Protein AF-A0A5P2H7C6-F1 (afdb_monomer_lite)

Organism: NCBI:txid82633

Structure (mmCIF, N/CA/C/O backbone):
data_AF-A0A5P2H7C6-F1
#
_entry.id   AF-A0A5P2H7C6-F1
#
loop_
_atom_site.group_PDB
_atom_site.id
_atom_site.type_symbol
_atom_site.label_atom_id
_atom_site.label_alt_id
_atom_site.label_comp_id
_atom_site.label_asym_id
_atom_site.label_entity_id
_atom_site.label_seq_id
_atom_site.pdbx_PDB_ins_code
_atom_site.Cartn_x
_atom_site.Cartn_y
_atom_site.Cartn_z
_atom_site.occupancy
_atom_site.B_iso_or_equiv
_atom_site.auth_seq_id
_atom_site.auth_comp_id
_atom_site.auth_asym_id
_atom_site.auth_atom_id
_atom_site.pdbx_PDB_model_num
ATOM 1 N N . MET A 1 1 ? 7.886 -30.526 3.156 1.00 36.28 1 MET A N 1
ATOM 2 C CA . MET A 1 1 ? 8.657 -29.366 2.658 1.00 36.28 1 MET A CA 1
ATOM 3 C C . MET A 1 1 ? 7.909 -28.114 3.073 1.00 36.28 1 MET A C 1
ATOM 5 O O . MET A 1 1 ? 6.917 -27.785 2.440 1.00 36.28 1 MET A O 1
ATOM 9 N N . ASN A 1 2 ? 8.322 -27.459 4.158 1.00 48.88 2 ASN A N 1
ATOM 10 C CA . ASN A 1 2 ? 7.696 -26.202 4.564 1.00 48.88 2 ASN A CA 1
ATOM 11 C C . ASN A 1 2 ? 8.414 -25.056 3.848 1.00 48.88 2 ASN A C 1
ATOM 13 O O . ASN A 1 2 ? 9.411 -24.544 4.348 1.00 48.88 2 ASN A O 1
ATOM 17 N N . LEU A 1 3 ? 7.920 -24.674 2.665 1.00 63.62 3 LEU A N 1
ATOM 18 C CA . LEU A 1 3 ? 8.192 -23.346 2.111 1.00 63.62 3 LEU A CA 1
ATOM 19 C C . LEU A 1 3 ? 7.431 -22.338 2.977 1.00 63.62 3 LEU A C 1
ATOM 21 O O . LEU A 1 3 ? 6.306 -21.955 2.655 1.00 63.62 3 LEU A O 1
ATOM 25 N N . TRP A 1 4 ? 8.010 -21.951 4.112 1.00 79.50 4 TRP A N 1
ATOM 26 C CA . TRP A 1 4 ? 7.462 -20.832 4.863 1.00 79.50 4 TRP A CA 1
ATOM 27 C C . TRP A 1 4 ? 7.768 -19.558 4.086 1.00 79.50 4 TRP A C 1
ATOM 29 O O . TRP A 1 4 ? 8.916 -19.130 3.991 1.00 79.50 4 TRP A O 1
ATOM 39 N N . LYS A 1 5 ? 6.729 -18.996 3.472 1.00 89.94 5 LYS A N 1
ATOM 40 C CA . LYS A 1 5 ? 6.780 -17.658 2.893 1.00 89.94 5 LYS A CA 1
ATOM 41 C C . LYS A 1 5 ? 6.800 -16.646 4.030 1.00 89.94 5 LYS A C 1
ATOM 43 O O . LYS A 1 5 ? 6.107 -16.832 5.033 1.00 89.94 5 LYS A O 1
ATOM 48 N N . SER A 1 6 ? 7.589 -15.594 3.870 1.00 93.19 6 SER A N 1
ATOM 49 C CA . SER A 1 6 ? 7.585 -14.470 4.798 1.00 93.19 6 SER A CA 1
ATOM 50 C C . SER A 1 6 ? 6.256 -13.703 4.726 1.00 93.19 6 SER A C 1
ATOM 52 O O . SER A 1 6 ? 5.533 -13.803 3.724 1.00 93.19 6 SER A O 1
ATOM 54 N N . PRO A 1 7 ? 5.926 -12.903 5.755 1.00 91.25 7 PRO A N 1
ATOM 55 C CA . PRO A 1 7 ? 4.790 -11.989 5.694 1.00 91.25 7 PRO A CA 1
ATOM 56 C C . PRO A 1 7 ? 4.847 -11.062 4.472 1.00 91.25 7 PRO A C 1
ATOM 58 O O . PRO A 1 7 ? 3.839 -10.919 3.779 1.00 91.25 7 PRO A O 1
ATOM 61 N N . GLY A 1 8 ? 6.024 -10.505 4.148 1.00 92.38 8 GLY A N 1
ATOM 62 C CA . GLY A 1 8 ? 6.196 -9.6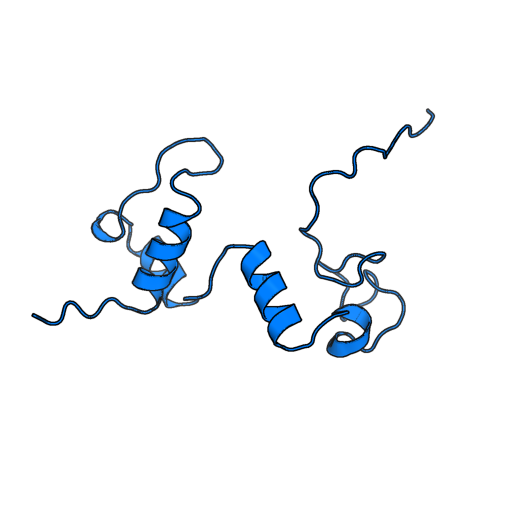40 2.981 1.00 92.38 8 GLY A CA 1
ATOM 63 C C . GLY A 1 8 ? 5.927 -10.358 1.659 1.00 92.38 8 GLY A C 1
ATOM 64 O O . GLY A 1 8 ? 5.262 -9.804 0.781 1.00 92.38 8 GLY A O 1
ATOM 65 N N . GLN A 1 9 ? 6.360 -11.617 1.531 1.00 94.75 9 GLN A N 1
ATOM 66 C CA . GLN A 1 9 ? 6.073 -12.421 0.345 1.00 94.75 9 GLN A CA 1
ATOM 67 C C . GLN A 1 9 ? 4.574 -12.688 0.183 1.00 94.75 9 GLN A C 1
ATOM 69 O O . GLN A 1 9 ? 4.048 -12.545 -0.921 1.00 94.75 9 GLN A O 1
ATOM 74 N N . LEU A 1 10 ? 3.882 -13.067 1.259 1.00 91.88 10 LEU A N 1
ATOM 75 C CA . LEU A 1 10 ? 2.440 -13.326 1.213 1.00 91.88 10 LEU A CA 1
ATOM 76 C C . LEU A 1 10 ? 1.650 -12.065 0.841 1.00 91.88 10 LEU A C 1
ATOM 78 O O . LEU A 1 10 ? 0.757 -12.139 -0.003 1.00 91.88 10 LEU A O 1
ATOM 82 N N . ALA A 1 11 ? 2.006 -10.917 1.426 1.00 90.06 11 ALA A N 1
ATOM 83 C CA . ALA A 1 11 ? 1.385 -9.631 1.114 1.00 90.06 11 ALA A CA 1
ATOM 84 C C . ALA A 1 11 ? 1.611 -9.237 -0.355 1.00 90.06 11 ALA A C 1
ATOM 86 O O . ALA A 1 11 ? 0.664 -8.890 -1.060 1.00 90.06 11 ALA A O 1
ATOM 87 N N . TYR A 1 12 ? 2.846 -9.371 -0.854 1.00 92.06 12 TYR A N 1
ATOM 88 C CA . TYR A 1 12 ? 3.149 -9.091 -2.257 1.00 92.06 12 TYR A CA 1
ATOM 89 C C . TYR A 1 12 ? 2.374 -9.994 -3.214 1.00 92.06 12 TYR A C 1
ATOM 91 O O . TYR A 1 12 ? 1.850 -9.522 -4.216 1.00 92.06 12 TYR A O 1
ATOM 99 N N . GLU A 1 13 ? 2.313 -11.297 -2.941 1.00 92.62 13 GLU A N 1
ATOM 100 C CA . GLU A 1 13 ? 1.630 -12.249 -3.818 1.00 92.62 13 GLU A CA 1
ATOM 101 C C . GLU A 1 13 ? 0.112 -12.023 -3.850 1.00 92.62 13 GLU A C 1
ATOM 103 O O . GLU A 1 13 ? -0.494 -12.173 -4.913 1.00 92.62 13 GLU A O 1
ATOM 108 N N . ARG A 1 14 ? -0.498 -11.602 -2.733 1.00 88.56 14 ARG A N 1
ATOM 109 C CA . ARG A 1 14 ? -1.909 -11.188 -2.694 1.00 88.56 14 ARG A CA 1
ATOM 110 C C . ARG A 1 14 ? -2.141 -9.919 -3.514 1.00 88.56 14 ARG A C 1
ATOM 112 O O . ARG A 1 14 ? -3.019 -9.901 -4.376 1.00 88.56 14 ARG A O 1
ATOM 119 N N . ASP A 1 15 ? -1.306 -8.899 -3.314 1.00 89.25 15 ASP A N 1
ATOM 120 C CA . ASP A 1 15 ? -1.353 -7.650 -4.084 1.00 89.25 15 ASP A CA 1
ATOM 121 C C . ASP A 1 15 ? -1.108 -7.898 -5.583 1.00 89.25 15 ASP A C 1
ATOM 123 O O . ASP A 1 15 ? -1.772 -7.307 -6.430 1.00 89.25 15 ASP A O 1
ATOM 127 N N . LEU A 1 16 ? -0.212 -8.822 -5.938 1.00 91.50 16 LEU A N 1
ATOM 128 C CA . LEU A 1 16 ? 0.054 -9.227 -7.319 1.00 91.50 16 LEU A CA 1
ATOM 129 C C . LEU A 1 16 ? -1.139 -9.958 -7.952 1.00 91.50 16 LEU A C 1
ATOM 131 O O . LEU A 1 16 ? -1.391 -9.778 -9.144 1.00 91.50 16 LEU A O 1
ATOM 135 N N . ALA A 1 17 ? -1.870 -10.767 -7.181 1.00 89.56 17 ALA A N 1
ATOM 136 C CA . ALA A 1 17 ? -3.079 -11.436 -7.654 1.00 89.56 17 ALA A CA 1
ATOM 137 C C . ALA A 1 17 ? -4.200 -10.432 -7.964 1.00 89.56 17 ALA A C 1
ATOM 139 O O . ALA A 1 17 ? -4.872 -10.569 -8.984 1.00 89.56 17 ALA A O 1
ATOM 140 N N . ALA A 1 18 ? -4.359 -9.399 -7.130 1.00 85.56 18 ALA A N 1
ATOM 141 C CA . ALA A 1 18 ? -5.315 -8.318 -7.369 1.00 85.56 18 ALA A CA 1
ATOM 142 C C . ALA A 1 18 ? -4.855 -7.361 -8.485 1.00 85.56 18 ALA A C 1
ATOM 144 O O . ALA A 1 18 ? -5.664 -6.866 -9.269 1.00 85.56 18 ALA A O 1
ATOM 145 N N . ARG A 1 19 ? -3.545 -7.092 -8.569 1.00 86.69 19 ARG A N 1
ATOM 146 C CA . ARG A 1 19 ? -2.929 -6.114 -9.477 1.00 86.69 19 ARG A CA 1
ATOM 147 C C . ARG A 1 19 ? -1.709 -6.719 -10.177 1.00 86.69 19 ARG A C 1
ATOM 149 O O . ARG A 1 19 ? -0.566 -6.457 -9.778 1.00 86.69 19 ARG A O 1
ATOM 156 N N . PRO A 1 20 ? -1.928 -7.490 -11.256 1.00 92.25 20 PRO A N 1
ATOM 157 C CA . PRO A 1 20 ? -0.849 -8.185 -11.954 1.00 92.25 20 PRO A CA 1
ATOM 158 C C . PRO A 1 20 ? 0.091 -7.247 -12.723 1.00 92.25 20 PRO A C 1
ATOM 160 O O . PRO A 1 20 ? 1.208 -7.649 -13.049 1.00 92.25 20 PRO A O 1
ATOM 163 N N . ASN A 1 21 ? -0.329 -6.008 -12.996 1.00 93.06 21 ASN A N 1
ATOM 164 C CA . ASN A 1 21 ? 0.404 -5.036 -13.806 1.00 93.06 21 ASN A CA 1
ATOM 165 C C . ASN A 1 21 ? 0.771 -3.784 -12.992 1.00 93.06 21 ASN A C 1
ATOM 167 O O . ASN A 1 21 ? 0.078 -3.417 -12.038 1.00 93.06 21 ASN A O 1
ATOM 171 N N . TYR A 1 22 ? 1.866 -3.125 -13.367 1.00 85.69 22 TYR A N 1
ATOM 172 C CA . TYR A 1 22 ? 2.186 -1.772 -12.923 1.00 85.69 22 TYR A CA 1
ATOM 173 C C . TYR A 1 22 ? 1.200 -0.762 -13.532 1.00 85.69 22 TYR A C 1
ATOM 175 O O . TYR A 1 22 ? 0.432 -1.088 -14.437 1.00 85.69 22 TYR A O 1
ATOM 183 N N . GLN A 1 23 ? 1.204 0.470 -13.019 1.00 79.25 23 GLN A N 1
ATOM 184 C CA . GLN A 1 23 ? 0.288 1.525 -13.476 1.00 79.25 23 GLN A CA 1
ATOM 185 C C . GLN A 1 23 ? 0.520 1.911 -14.944 1.00 79.25 23 GLN A C 1
ATOM 187 O O . GLN A 1 23 ? -0.422 2.277 -15.635 1.00 79.25 23 GLN A O 1
ATOM 192 N N . ASP A 1 24 ? 1.757 1.783 -15.419 1.00 86.75 24 ASP A N 1
ATOM 193 C CA . ASP A 1 24 ? 2.186 2.025 -16.797 1.00 86.75 24 ASP A CA 1
ATOM 194 C C . ASP A 1 24 ? 1.938 0.827 -17.733 1.00 86.75 24 ASP A C 1
ATOM 196 O O . ASP A 1 24 ? 2.193 0.923 -18.931 1.00 86.75 24 ASP A O 1
ATOM 200 N N . GLY A 1 25 ? 1.413 -0.295 -17.217 1.00 88.75 25 GLY A N 1
ATOM 201 C CA . GLY A 1 25 ? 0.974 -1.448 -18.013 1.00 88.75 25 GLY A CA 1
ATOM 202 C C . GLY A 1 25 ? 1.840 -2.721 -17.970 1.00 88.75 25 GLY A C 1
ATOM 203 O O . GLY A 1 25 ? 1.258 -3.803 -18.088 1.00 88.75 25 GLY A O 1
ATOM 204 N N . PRO A 1 26 ? 3.177 -2.688 -17.778 1.00 93.69 26 PRO A N 1
ATOM 205 C CA . PRO A 1 26 ? 3.986 -3.901 -17.700 1.00 93.69 26 PRO A CA 1
ATOM 206 C C . PRO A 1 26 ? 3.563 -4.837 -16.569 1.00 93.69 26 PRO A C 1
ATOM 208 O O . PRO A 1 26 ? 3.159 -4.408 -15.487 1.00 93.69 26 PRO A O 1
ATOM 211 N N . ARG A 1 27 ? 3.721 -6.144 -16.791 1.00 94.69 27 ARG A N 1
ATOM 212 C CA . ARG A 1 27 ? 3.433 -7.151 -15.769 1.00 94.69 27 ARG A CA 1
ATOM 213 C C . ARG A 1 27 ? 4.455 -7.075 -14.640 1.00 94.69 27 ARG A C 1
ATOM 215 O O . ARG A 1 27 ? 5.663 -7.023 -14.877 1.00 94.69 27 ARG A O 1
ATOM 222 N N . ARG A 1 28 ? 3.972 -7.130 -13.406 1.00 94.81 28 ARG A N 1
ATOM 223 C CA . ARG A 1 28 ? 4.822 -7.165 -12.218 1.00 94.81 28 ARG A CA 1
ATOM 224 C C . ARG A 1 28 ? 5.514 -8.532 -12.107 1.00 94.81 28 ARG A C 1
ATOM 226 O O . ARG A 1 28 ? 4.905 -9.557 -12.431 1.00 94.81 28 ARG A O 1
ATOM 233 N N . PRO A 1 29 ? 6.797 -8.568 -11.707 1.00 96.12 29 PRO A N 1
ATOM 234 C CA . PRO A 1 29 ? 7.564 -9.808 -11.621 1.00 96.12 29 PRO A CA 1
ATOM 235 C C . PRO A 1 29 ? 7.053 -10.724 -10.498 1.00 96.12 29 PRO A C 1
ATOM 237 O O . PRO A 1 29 ? 6.325 -10.310 -9.611 1.00 96.12 29 PRO A O 1
ATOM 240 N N . SER A 1 30 ? 7.455 -11.994 -10.495 1.00 95.62 30 SER A N 1
ATOM 241 C CA . SER A 1 30 ? 7.247 -12.860 -9.327 1.00 95.62 30 SER A CA 1
ATOM 242 C C . SER A 1 30 ? 8.154 -12.442 -8.164 1.00 95.62 30 SER A C 1
ATOM 244 O O . SER A 1 30 ? 9.203 -11.837 -8.387 1.00 95.62 30 SER A O 1
ATOM 246 N N . TRP A 1 31 ? 7.825 -12.853 -6.934 1.00 95.62 31 TRP A N 1
ATOM 247 C CA . TRP A 1 31 ? 8.637 -12.567 -5.739 1.00 95.62 31 TRP A CA 1
ATOM 248 C C . TRP A 1 31 ? 10.127 -12.904 -5.915 1.00 95.62 31 TRP A C 1
ATOM 250 O O . TRP A 1 31 ? 11.003 -12.106 -5.593 1.00 95.62 31 TRP A O 1
ATOM 260 N N . SER A 1 32 ? 10.427 -14.061 -6.512 1.00 95.62 32 SER A N 1
ATOM 261 C CA . SER A 1 32 ? 11.798 -14.509 -6.793 1.00 95.62 32 SER A CA 1
ATOM 262 C C . SER A 1 32 ? 12.586 -13.582 -7.724 1.00 95.62 32 SER A C 1
ATOM 264 O O . SER A 1 32 ? 13.812 -13.573 -7.670 1.00 95.62 32 SER A O 1
ATOM 266 N N . ARG A 1 33 ? 11.894 -12.807 -8.564 1.00 96.75 33 ARG A N 1
ATOM 267 C CA . ARG A 1 33 ? 12.468 -11.874 -9.541 1.00 96.75 33 ARG A CA 1
ATOM 268 C C . ARG A 1 33 ? 12.473 -10.423 -9.053 1.00 96.75 33 ARG A C 1
ATOM 270 O O . ARG A 1 33 ? 12.973 -9.559 -9.766 1.00 96.75 33 ARG A O 1
ATOM 277 N N . LEU A 1 34 ? 11.919 -10.138 -7.873 1.00 94.81 34 LEU A N 1
ATOM 278 C CA . LEU A 1 34 ? 12.045 -8.822 -7.255 1.00 94.81 34 LEU A CA 1
ATOM 279 C C . LEU A 1 34 ? 13.488 -8.581 -6.803 1.00 94.81 34 LEU A C 1
ATOM 281 O O . LEU A 1 34 ? 14.138 -9.481 -6.267 1.00 94.81 34 LEU A O 1
ATOM 285 N N . GLY A 1 35 ? 13.952 -7.343 -6.971 1.00 95.31 35 GLY A N 1
ATOM 286 C CA . GLY A 1 35 ? 15.180 -6.875 -6.335 1.00 95.31 35 GLY A CA 1
ATOM 287 C C . GLY A 1 35 ? 15.014 -6.742 -4.821 1.00 95.31 35 GLY A C 1
ATOM 288 O O . GLY A 1 35 ? 13.897 -6.589 -4.317 1.00 95.31 35 GLY A O 1
ATOM 289 N N . ASP A 1 36 ? 16.129 -6.766 -4.099 1.00 95.38 36 ASP A N 1
ATOM 290 C CA . ASP A 1 36 ? 16.129 -6.841 -2.634 1.00 95.38 36 ASP A CA 1
ATOM 291 C C . ASP A 1 36 ? 15.462 -5.627 -1.981 1.00 95.38 36 ASP A C 1
ATOM 293 O O . ASP A 1 36 ? 14.652 -5.791 -1.080 1.00 95.38 36 ASP A O 1
ATOM 297 N N . VAL A 1 37 ? 15.655 -4.422 -2.529 1.00 95.00 37 VAL A N 1
ATOM 298 C CA . VAL A 1 37 ? 14.980 -3.202 -2.042 1.00 95.00 37 VAL A CA 1
ATOM 299 C C . VAL A 1 37 ? 13.454 -3.333 -2.083 1.00 95.00 37 VAL A C 1
ATOM 301 O O . VAL A 1 37 ? 12.754 -2.868 -1.180 1.00 95.00 37 VAL A O 1
ATOM 304 N N . ALA A 1 38 ? 12.921 -3.967 -3.131 1.00 93.25 38 ALA A N 1
ATOM 305 C CA . ALA A 1 38 ? 11.487 -4.187 -3.238 1.00 93.25 38 ALA A CA 1
ATOM 306 C C . ALA A 1 38 ? 11.026 -5.216 -2.202 1.00 93.25 38 ALA A C 1
ATOM 308 O O . ALA A 1 38 ? 10.044 -4.956 -1.511 1.00 93.25 38 ALA A O 1
ATOM 309 N N . LYS A 1 39 ? 11.751 -6.331 -2.046 1.00 95.44 39 LYS A N 1
ATOM 310 C CA . LYS A 1 39 ? 11.458 -7.338 -1.015 1.00 95.44 39 LYS A CA 1
ATOM 311 C C . LYS A 1 39 ? 11.481 -6.717 0.383 1.00 95.44 39 LYS A C 1
ATOM 313 O O . LYS A 1 39 ? 10.482 -6.805 1.086 1.00 95.44 39 LYS A O 1
ATOM 318 N N . ASP A 1 40 ? 12.526 -5.969 0.728 1.00 94.38 40 ASP A N 1
ATOM 319 C CA . ASP A 1 40 ? 12.662 -5.261 2.008 1.00 94.38 40 ASP A CA 1
ATOM 320 C C . ASP A 1 40 ? 11.525 -4.267 2.264 1.00 94.38 40 ASP A C 1
ATOM 322 O O . ASP A 1 40 ? 11.101 -4.056 3.401 1.00 94.38 40 ASP A O 1
ATOM 326 N N . SER A 1 41 ? 11.013 -3.611 1.220 1.00 91.50 41 SER A N 1
ATOM 327 C CA . SER A 1 41 ? 9.842 -2.739 1.348 1.00 91.50 41 SER A CA 1
ATOM 328 C C . SER A 1 41 ? 8.588 -3.518 1.753 1.00 91.50 41 SER A C 1
ATOM 330 O O . SER A 1 41 ? 7.796 -3.011 2.546 1.00 91.50 41 SER A O 1
ATOM 332 N N . TRP A 1 42 ? 8.400 -4.727 1.226 1.00 92.69 42 TRP A N 1
ATOM 333 C CA . TRP A 1 42 ? 7.279 -5.597 1.587 1.00 92.69 42 TRP A CA 1
ATOM 334 C C . TRP A 1 42 ? 7.460 -6.256 2.951 1.00 92.69 42 TRP A C 1
ATOM 336 O O . TRP A 1 42 ? 6.485 -6.391 3.677 1.00 92.69 42 TRP A O 1
ATOM 346 N N . GLU A 1 43 ? 8.687 -6.598 3.342 1.00 92.88 43 GLU A N 1
ATOM 347 C CA . GLU A 1 43 ? 8.952 -7.137 4.682 1.00 92.88 43 GLU A CA 1
ATOM 348 C C . GLU A 1 43 ? 8.757 -6.093 5.782 1.00 92.88 43 GLU A C 1
ATOM 350 O O . GLU A 1 43 ? 8.211 -6.400 6.838 1.00 92.88 43 GLU A O 1
ATOM 355 N N . ARG A 1 44 ? 9.171 -4.842 5.544 1.00 89.44 44 ARG A N 1
ATOM 356 C CA . ARG A 1 44 ? 8.991 -3.760 6.527 1.00 89.44 44 ARG A CA 1
ATOM 357 C C . ARG A 1 44 ? 7.534 -3.365 6.723 1.00 89.44 44 ARG A C 1
ATOM 359 O O . ARG A 1 44 ? 7.188 -2.863 7.787 1.00 89.44 44 ARG A O 1
ATOM 366 N N . ASN A 1 45 ? 6.701 -3.549 5.704 1.00 84.94 45 ASN A N 1
ATOM 367 C CA . ASN A 1 45 ? 5.275 -3.279 5.787 1.00 84.94 45 ASN A CA 1
ATOM 368 C C . ASN A 1 45 ? 4.480 -4.359 5.031 1.00 84.94 45 ASN A C 1
ATOM 370 O O . ASN A 1 45 ? 4.116 -4.146 3.869 1.00 84.94 45 ASN A O 1
ATOM 374 N N . PRO A 1 46 ? 4.212 -5.509 5.679 1.00 86.44 46 PRO A N 1
ATOM 375 C CA . PRO A 1 46 ? 3.516 -6.647 5.085 1.00 86.44 46 PRO A CA 1
ATOM 376 C C . PRO A 1 46 ? 1.989 -6.479 5.166 1.00 86.44 46 PRO A C 1
ATOM 378 O O . PRO A 1 46 ? 1.270 -7.412 5.519 1.00 86.44 46 PRO A O 1
ATOM 381 N N . SER A 1 47 ? 1.499 -5.272 4.884 1.00 77.62 47 SER A N 1
ATOM 382 C CA . SER A 1 47 ? 0.072 -4.964 4.791 1.00 77.62 47 SER A CA 1
ATOM 383 C C . SER A 1 47 ? -0.370 -4.884 3.335 1.00 77.62 47 SER A C 1
ATOM 385 O O . SER A 1 47 ? 0.436 -4.661 2.422 1.00 77.62 47 SER A O 1
ATOM 387 N N . ASP A 1 48 ? -1.667 -5.069 3.118 1.00 71.00 48 ASP A N 1
ATOM 388 C CA . ASP A 1 48 ? -2.257 -4.898 1.803 1.00 71.00 48 ASP A CA 1
ATOM 389 C C . ASP A 1 48 ? -2.085 -3.451 1.349 1.00 71.00 48 ASP A C 1
ATOM 391 O O . ASP A 1 48 ? -2.502 -2.499 2.008 1.00 71.00 48 ASP A O 1
ATOM 395 N N . ARG A 1 49 ? -1.458 -3.277 0.184 1.00 71.56 49 ARG A N 1
ATOM 396 C CA . ARG A 1 49 ? -1.325 -1.956 -0.447 1.00 71.56 49 ARG A CA 1
ATOM 397 C C . ARG A 1 49 ? -2.577 -1.573 -1.228 1.00 71.56 49 ARG A C 1
ATOM 399 O O . ARG A 1 49 ? -2.619 -0.496 -1.830 1.00 71.56 49 ARG A O 1
ATOM 406 N N . ASN A 1 50 ? -3.592 -2.442 -1.226 1.00 68.00 50 ASN A N 1
ATOM 407 C CA . ASN A 1 50 ? -4.889 -2.117 -1.771 1.00 68.00 50 ASN A CA 1
ATOM 408 C C . ASN A 1 50 ? -5.626 -1.175 -0.819 1.00 68.00 50 ASN A C 1
ATOM 410 O O . ASN A 1 50 ? -5.990 -1.509 0.305 1.00 68.00 50 ASN A O 1
ATOM 414 N N . ARG A 1 51 ? -5.890 0.013 -1.341 1.00 66.50 51 ARG A N 1
ATOM 415 C CA . ARG A 1 51 ? -6.703 1.039 -0.718 1.00 66.50 51 ARG A CA 1
ATOM 416 C C . ARG A 1 51 ? -8.066 0.516 -0.245 1.00 66.50 51 ARG A C 1
ATOM 418 O O . ARG A 1 51 ? -8.454 0.752 0.894 1.00 66.50 51 ARG A O 1
ATOM 425 N N . GLU A 1 52 ? -8.794 -0.203 -1.087 1.00 63.53 52 GLU A N 1
ATOM 426 C CA . GLU A 1 52 ? -10.133 -0.698 -0.731 1.00 63.53 52 GLU A CA 1
ATOM 427 C C . GLU A 1 52 ? -10.091 -1.638 0.475 1.00 63.53 52 GLU A C 1
ATOM 429 O O . GLU A 1 52 ? -10.966 -1.594 1.337 1.00 63.53 52 GLU A O 1
ATOM 434 N N . GLU A 1 53 ? -9.022 -2.423 0.582 1.00 65.88 53 GLU A N 1
ATOM 435 C CA . GLU A 1 53 ? -8.791 -3.328 1.701 1.00 65.88 53 GLU A CA 1
ATOM 436 C C . GLU A 1 53 ? -8.422 -2.562 2.976 1.00 65.88 53 GLU A C 1
ATOM 438 O O . GLU A 1 53 ? -8.940 -2.881 4.042 1.00 65.88 53 GLU A O 1
ATOM 443 N N . ALA A 1 54 ? -7.648 -1.477 2.873 1.00 68.69 54 ALA A N 1
ATOM 444 C CA . ALA A 1 54 ? -7.408 -0.577 4.002 1.00 68.69 54 ALA A CA 1
ATOM 445 C C . ALA A 1 54 ? -8.716 0.042 4.537 1.00 68.69 54 ALA A C 1
ATOM 447 O O . ALA A 1 54 ? -8.907 0.141 5.747 1.00 68.69 54 ALA A O 1
ATOM 448 N N . PHE A 1 55 ? -9.661 0.394 3.661 1.00 70.69 55 PHE A N 1
ATOM 449 C CA . PHE A 1 55 ? -10.985 0.883 4.073 1.00 70.69 55 PHE A CA 1
ATOM 450 C C . PHE A 1 55 ? -11.855 -0.211 4.672 1.00 70.69 55 PHE A C 1
ATOM 452 O O . PHE A 1 55 ? -12.526 0.017 5.679 1.00 70.69 55 PHE A O 1
ATOM 459 N N . ALA A 1 56 ? -11.841 -1.399 4.071 1.00 69.88 56 ALA A N 1
ATOM 460 C CA . ALA A 1 56 ? -12.537 -2.553 4.613 1.00 69.88 56 ALA A CA 1
ATOM 461 C C . ALA A 1 56 ? -12.021 -2.893 6.017 1.00 69.88 56 ALA A C 1
ATOM 463 O O . ALA A 1 56 ? -12.826 -3.184 6.893 1.00 69.88 56 ALA A O 1
ATOM 464 N N . GLN A 1 57 ? -10.713 -2.777 6.260 1.00 74.69 57 GLN A N 1
ATOM 465 C CA . GLN A 1 57 ? -10.120 -2.957 7.584 1.00 74.69 57 GLN A CA 1
ATOM 466 C C . GLN A 1 57 ? -10.586 -1.877 8.564 1.00 74.69 57 GLN A C 1
ATOM 468 O O . GLN A 1 57 ? -11.060 -2.223 9.643 1.00 74.69 57 GLN A O 1
ATOM 473 N N . LEU A 1 58 ? -10.537 -0.590 8.192 1.00 78.88 58 LEU A N 1
ATOM 474 C CA . LEU A 1 58 ? -11.066 0.493 9.035 1.00 78.88 58 LEU A CA 1
ATOM 475 C C . LEU A 1 58 ? -12.526 0.220 9.433 1.00 78.88 58 LEU A C 1
ATOM 477 O O . LEU A 1 58 ? -12.853 0.219 10.619 1.00 78.88 58 LEU A O 1
ATOM 481 N N . ARG A 1 59 ? -13.380 -0.125 8.463 1.00 79.38 59 ARG A N 1
ATOM 482 C CA . ARG A 1 59 ? -14.787 -0.459 8.727 1.00 79.38 59 ARG A CA 1
ATOM 483 C C . ARG A 1 59 ? -14.959 -1.734 9.548 1.00 79.38 59 ARG A C 1
ATOM 485 O O . ARG A 1 59 ? -15.813 -1.768 10.426 1.00 79.38 59 ARG A O 1
ATOM 492 N N . ALA A 1 60 ? -14.151 -2.766 9.315 1.00 76.19 60 ALA A N 1
ATOM 493 C CA . ALA A 1 60 ? -14.168 -3.991 10.116 1.00 76.19 60 ALA A CA 1
ATOM 494 C C . ALA A 1 60 ? -13.788 -3.729 11.583 1.00 76.19 60 ALA A C 1
ATOM 496 O O . ALA A 1 60 ? -14.230 -4.452 12.473 1.00 76.19 60 ALA A O 1
ATOM 497 N N . HIS A 1 61 ? -13.021 -2.668 11.842 1.00 82.38 61 HIS A N 1
ATOM 498 C CA . HIS A 1 61 ? -12.714 -2.170 13.180 1.00 82.38 61 HIS A CA 1
ATOM 499 C C . HIS A 1 61 ? -13.754 -1.176 13.729 1.00 82.38 61 HIS A C 1
ATOM 501 O O . HIS A 1 61 ? -13.535 -0.599 14.792 1.00 82.38 61 HIS A O 1
ATOM 507 N N . GLY A 1 62 ? -14.887 -0.989 13.044 1.00 85.62 62 GLY A N 1
ATOM 508 C CA . GLY A 1 62 ? -15.958 -0.077 13.454 1.00 85.62 62 GLY A CA 1
ATOM 509 C C . GLY A 1 62 ? -15.666 1.400 13.177 1.00 85.62 62 GLY A C 1
ATOM 510 O O . GLY A 1 62 ? -16.396 2.266 13.655 1.00 85.62 62 GLY A O 1
ATOM 511 N N . ILE A 1 63 ? -14.614 1.697 12.409 1.00 85.31 63 ILE A N 1
ATOM 512 C CA . ILE A 1 63 ? -14.252 3.065 12.043 1.00 85.31 63 ILE A CA 1
ATOM 513 C C . ILE A 1 63 ? -15.081 3.478 10.829 1.00 85.31 63 ILE A C 1
ATOM 515 O O . ILE A 1 63 ? -14.771 3.137 9.687 1.00 85.31 63 ILE A O 1
ATOM 519 N N . GLU A 1 64 ? -16.158 4.208 11.104 1.00 82.94 64 GLU A N 1
ATOM 520 C CA . GLU A 1 64 ? -17.092 4.735 10.100 1.00 82.94 64 GLU A CA 1
ATOM 521 C C . GLU A 1 64 ? -16.782 6.187 9.720 1.00 82.94 64 GLU A C 1
ATOM 523 O O . GLU A 1 64 ? -17.078 6.604 8.606 1.00 82.94 64 GLU A O 1
ATOM 528 N N . SER A 1 65 ? -16.141 6.927 10.629 1.00 84.06 65 SER A N 1
ATOM 529 C CA . SER A 1 65 ? -15.623 8.273 10.400 1.00 84.06 65 SER A CA 1
ATOM 530 C C . SER A 1 65 ? -14.258 8.394 11.058 1.00 84.06 65 SER A C 1
ATOM 532 O O . SER A 1 65 ? -14.133 8.435 12.286 1.00 84.06 65 SER A O 1
ATOM 534 N N . TYR A 1 66 ? -13.212 8.446 10.240 1.00 83.88 66 TYR A N 1
ATOM 535 C CA . TYR A 1 66 ? -11.855 8.626 10.741 1.00 83.88 66 TYR A CA 1
ATOM 536 C C . TYR A 1 66 ? -11.700 10.012 11.381 1.00 83.88 66 TYR A C 1
ATOM 538 O O . TYR A 1 66 ? -11.057 10.149 12.423 1.00 83.88 66 TYR A O 1
ATOM 546 N N . CYS A 1 67 ? -12.350 11.031 10.810 1.00 83.19 67 CYS A N 1
ATOM 547 C CA . CYS A 1 67 ? -12.343 12.380 11.366 1.00 83.19 67 CYS A CA 1
ATOM 548 C C . CYS A 1 67 ? -12.920 12.434 12.787 1.00 83.19 67 CYS A C 1
ATOM 550 O O . CYS A 1 67 ? -12.258 12.909 13.711 1.00 83.19 67 CYS A O 1
ATOM 552 N N . GLN A 1 68 ? -14.134 11.924 12.990 1.00 83.25 68 GLN A N 1
ATOM 553 C CA . GLN A 1 68 ? -14.811 12.059 14.282 1.00 83.25 68 GLN A CA 1
ATOM 554 C C . GLN A 1 68 ? -14.215 11.117 15.327 1.00 83.25 68 GLN A C 1
ATOM 556 O O . GLN A 1 68 ? -14.062 11.497 16.486 1.00 83.25 68 GLN A O 1
ATOM 561 N N . GLN A 1 69 ? -13.849 9.897 14.927 1.00 85.06 69 GLN A N 1
ATOM 562 C CA . GLN A 1 69 ? -13.445 8.859 15.875 1.00 85.06 69 GLN A CA 1
ATOM 563 C C . GLN A 1 69 ? -11.949 8.880 16.197 1.00 85.06 69 GLN A C 1
ATOM 565 O O . GLN A 1 69 ? -11.568 8.572 17.324 1.00 85.06 69 GLN A O 1
ATOM 570 N N . ILE A 1 70 ? -11.099 9.233 15.227 1.00 82.94 70 ILE A N 1
ATOM 571 C CA . ILE A 1 70 ? -9.638 9.160 15.374 1.00 82.94 70 ILE A CA 1
ATOM 572 C C . ILE A 1 70 ? -9.019 10.553 15.490 1.00 82.94 70 ILE A C 1
ATOM 574 O O . ILE A 1 70 ? -8.183 10.776 16.363 1.00 82.94 70 ILE A O 1
ATOM 578 N N . CYS A 1 71 ? -9.437 11.510 14.654 1.00 77.81 71 CYS A N 1
ATOM 579 C CA . CYS A 1 71 ? -8.885 12.872 14.685 1.00 77.81 71 CYS A CA 1
ATOM 580 C C . CYS A 1 71 ? -9.430 13.734 15.838 1.00 77.81 71 CYS A C 1
ATOM 582 O O . CYS A 1 71 ? -8.903 14.818 16.078 1.00 77.81 71 CYS A O 1
ATOM 584 N N . GLY A 1 72 ? -10.477 13.276 16.535 1.00 75.12 72 GLY A N 1
ATOM 585 C CA . GLY A 1 72 ? -11.149 14.031 17.597 1.00 75.12 72 GLY A CA 1
ATOM 586 C C . GLY A 1 72 ? -12.210 15.022 17.100 1.00 75.12 72 GLY A C 1
ATOM 587 O O . GLY A 1 72 ? -12.650 15.868 17.878 1.00 75.12 72 GLY A O 1
ATOM 588 N N . GLY A 1 73 ? -12.628 14.917 15.833 1.00 70.44 73 GLY A N 1
ATOM 589 C CA . GLY A 1 73 ? -13.658 15.764 15.226 1.00 70.44 73 GLY A CA 1
ATOM 590 C C . GLY A 1 73 ? -13.202 17.194 14.906 1.00 70.44 73 GLY A C 1
ATOM 591 O O . GLY A 1 73 ? -12.024 17.541 14.998 1.00 70.44 73 GLY A O 1
ATOM 592 N N . GLY A 1 74 ? -14.152 18.039 14.493 1.00 75.00 74 GLY A N 1
ATOM 593 C CA . GLY A 1 74 ? -13.912 19.433 14.098 1.00 75.00 74 GLY A CA 1
ATOM 594 C C . GLY A 1 74 ? -13.966 19.647 12.584 1.00 75.00 74 GLY A C 1
ATOM 595 O O . GLY A 1 74 ? -14.765 19.023 11.892 1.00 75.00 74 GLY A O 1
ATOM 596 N N . TYR A 1 75 ? -13.141 20.558 12.060 1.00 71.88 75 TYR A N 1
ATOM 597 C CA . TYR A 1 75 ? -13.073 20.815 10.619 1.00 71.88 75 TYR A CA 1
ATOM 598 C C . TYR A 1 75 ? -12.236 19.737 9.917 1.00 71.88 75 TYR A C 1
ATOM 600 O O . TYR A 1 75 ? -11.017 19.868 9.775 1.00 71.88 75 TYR A O 1
ATOM 608 N N . CYS A 1 76 ? -12.906 18.671 9.484 1.00 74.75 76 CYS A N 1
ATOM 609 C CA . CYS A 1 76 ? -12.310 17.553 8.756 1.00 74.75 76 CYS A CA 1
ATOM 610 C C . CYS A 1 76 ? -11.552 18.026 7.505 1.00 74.75 76 CYS A C 1
ATOM 612 O O . CYS A 1 76 ? -12.005 18.916 6.789 1.00 74.75 76 CYS A O 1
ATOM 614 N N . GLY A 1 77 ? -10.366 17.458 7.265 1.00 63.56 77 GLY A N 1
ATOM 615 C CA . GLY A 1 77 ? -9.478 17.882 6.174 1.00 63.56 77 GLY A CA 1
ATOM 616 C C . GLY A 1 77 ? -8.727 19.198 6.430 1.00 63.56 77 GLY A C 1
ATOM 617 O O . GLY A 1 77 ? -8.052 19.702 5.534 1.00 63.56 77 GLY A O 1
ATOM 618 N N . THR A 1 78 ? -8.808 19.765 7.641 1.00 59.94 78 THR A N 1
ATOM 619 C CA . THR A 1 78 ? -8.071 20.975 8.040 1.00 59.94 78 THR A CA 1
ATOM 620 C C . THR A 1 78 ? -7.455 20.822 9.444 1.00 59.94 78 THR A C 1
ATOM 622 O O . THR A 1 78 ? -7.903 20.010 10.249 1.00 59.94 78 THR A O 1
ATOM 625 N N . GLY A 1 79 ? -6.410 21.600 9.758 1.00 56.88 79 GLY A N 1
ATOM 626 C CA . GLY A 1 79 ? -5.739 21.579 11.072 1.00 56.88 79 GLY A CA 1
ATOM 627 C C . GLY A 1 79 ? -4.659 20.497 11.223 1.00 56.88 79 GLY A C 1
ATOM 628 O O . GLY A 1 79 ? -4.587 19.569 10.434 1.00 56.88 79 GLY A O 1
ATOM 629 N N . SER A 1 80 ? -3.786 20.613 12.229 1.00 58.56 80 SER A N 1
ATOM 630 C CA . SER A 1 80 ? -2.524 19.847 12.336 1.00 58.56 80 SER A CA 1
ATOM 631 C C . SER A 1 80 ? -2.669 18.333 12.531 1.00 58.56 80 SER A C 1
ATOM 633 O O . SER A 1 80 ? -1.707 17.604 12.301 1.00 58.56 80 SER A O 1
ATOM 635 N N . VAL A 1 81 ? -3.841 17.858 12.964 1.00 57.88 81 VAL A N 1
ATOM 636 C CA . VAL A 1 81 ? -4.078 16.435 13.263 1.00 57.88 81 VAL A CA 1
ATOM 637 C C . VAL A 1 81 ? -4.506 15.665 12.012 1.00 57.88 81 VAL A C 1
ATOM 639 O O . VAL A 1 81 ? -4.026 14.557 11.798 1.00 57.88 81 VAL A O 1
ATOM 642 N N . CYS A 1 82 ? -5.343 16.260 11.153 1.00 64.69 82 CYS A N 1
ATOM 643 C CA . CYS A 1 82 ? -5.886 15.608 9.950 1.00 64.69 82 CYS A CA 1
ATOM 644 C C . CYS A 1 82 ? -5.764 16.473 8.686 1.00 64.69 82 CYS A C 1
ATOM 646 O O . CYS A 1 82 ? -6.590 16.412 7.778 1.00 64.69 82 CYS A O 1
ATOM 648 N N . GLN A 1 83 ? -4.679 17.254 8.633 1.00 58.59 83 GLN A N 1
ATOM 649 C CA . GLN A 1 83 ? -4.355 18.215 7.574 1.00 58.59 83 GLN A CA 1
ATOM 650 C C . GLN A 1 83 ? -4.139 17.582 6.199 1.00 58.59 83 GLN A C 1
ATOM 652 O O . GLN A 1 83 ? -4.262 18.259 5.183 1.00 58.59 83 GLN A O 1
ATOM 657 N N . TYR A 1 84 ? -3.768 16.303 6.166 1.00 58.16 84 TYR A N 1
ATOM 658 C CA . TYR A 1 84 ? -3.423 15.609 4.939 1.00 58.16 84 TYR A CA 1
ATOM 659 C C . TYR A 1 84 ? -4.109 14.269 4.915 1.00 58.16 84 TYR A C 1
ATOM 661 O O . TYR A 1 84 ? -3.941 13.455 5.823 1.00 58.16 84 TYR A O 1
ATOM 669 N N . GLY A 1 85 ? -4.838 14.024 3.837 1.00 67.19 85 GLY A N 1
ATOM 670 C CA . GLY A 1 85 ? -5.307 12.683 3.605 1.00 67.19 85 GLY A CA 1
ATOM 671 C C . GLY A 1 85 ? -6.656 12.370 4.223 1.00 67.19 85 GLY A C 1
ATOM 672 O O . GLY A 1 85 ? -6.883 11.185 4.300 1.00 67.19 85 GLY A O 1
ATOM 673 N N . ILE A 1 86 ? -7.516 13.321 4.634 1.00 76.38 86 ILE A N 1
ATOM 674 C CA . ILE A 1 86 ? -8.921 13.081 5.051 1.00 76.38 86 ILE A CA 1
ATOM 675 C C . ILE A 1 86 ? -9.873 13.934 4.210 1.00 76.38 86 ILE A C 1
ATOM 677 O O . ILE A 1 86 ? -9.645 15.126 4.023 1.00 76.38 86 ILE A O 1
ATOM 681 N N . ASP A 1 87 ? -10.923 13.308 3.701 1.00 74.44 87 ASP A N 1
ATOM 682 C CA . ASP A 1 87 ? -11.969 13.922 2.898 1.00 74.44 87 ASP A CA 1
ATOM 683 C C . ASP A 1 87 ? -12.998 14.570 3.826 1.00 74.44 87 ASP A C 1
ATOM 685 O O . ASP A 1 87 ? -13.445 13.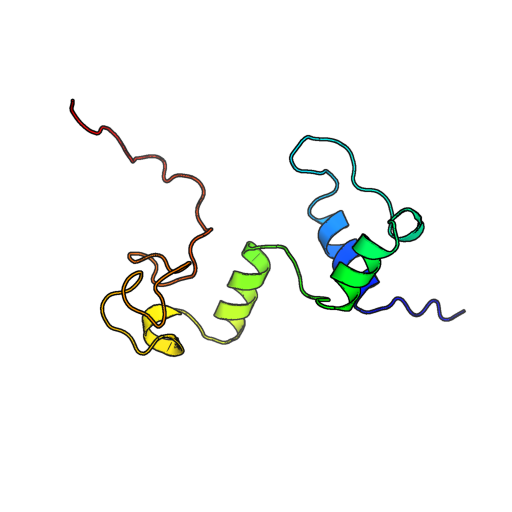947 4.789 1.00 74.44 87 ASP A O 1
ATOM 689 N N . ALA A 1 88 ? -13.347 15.829 3.575 1.00 75.88 88 ALA A N 1
ATOM 690 C CA . ALA A 1 88 ? -14.237 16.570 4.465 1.00 75.88 88 ALA A CA 1
ATOM 691 C C . ALA A 1 88 ? -15.706 16.129 4.354 1.00 75.88 88 ALA A C 1
ATOM 693 O O . ALA A 1 88 ? -16.470 16.373 5.283 1.00 75.88 88 ALA A O 1
ATOM 694 N N . GLU A 1 89 ? -16.101 15.490 3.248 1.00 76.12 89 GLU A N 1
ATOM 695 C CA . GLU A 1 89 ? -17.481 15.052 3.010 1.00 76.12 89 GLU A CA 1
ATOM 696 C C . GLU A 1 89 ? -17.716 13.639 3.543 1.00 76.12 89 GLU A C 1
ATOM 698 O O . GLU A 1 89 ? -18.714 13.365 4.203 1.00 76.12 89 GLU A O 1
ATOM 703 N N . THR A 1 90 ? -16.782 12.733 3.265 1.00 75.38 90 THR A N 1
ATOM 704 C CA . THR A 1 90 ? -16.864 11.332 3.694 1.00 75.38 90 THR A CA 1
ATOM 705 C C . THR A 1 90 ? -16.230 11.094 5.058 1.00 75.38 90 THR A C 1
ATOM 707 O O . THR A 1 90 ? -16.394 10.013 5.612 1.00 75.38 90 THR A O 1
ATOM 710 N N . GLU A 1 91 ? -15.493 12.074 5.593 1.00 81.12 91 GLU A N 1
ATOM 711 C CA . GLU A 1 91 ? -14.766 12.007 6.868 1.00 81.12 91 GLU A CA 1
ATOM 712 C C . GLU A 1 91 ? -13.755 10.847 6.960 1.00 81.12 91 GLU A C 1
ATOM 714 O O . GLU A 1 91 ? -13.336 10.430 8.047 1.00 81.12 91 GLU A O 1
ATOM 719 N N . MET A 1 92 ? -13.331 10.336 5.804 1.00 79.50 92 MET A N 1
ATOM 720 C CA . MET A 1 92 ? -12.453 9.179 5.647 1.00 79.50 92 MET A CA 1
ATOM 721 C C . MET A 1 92 ? -11.193 9.545 4.856 1.00 79.50 92 MET A C 1
ATOM 723 O O . MET A 1 92 ? -11.168 10.583 4.199 1.00 79.50 92 MET A O 1
ATOM 727 N N . PRO A 1 93 ? -10.121 8.731 4.884 1.00 77.44 93 PRO A N 1
ATOM 728 C CA . PRO A 1 93 ? -8.879 9.143 4.249 1.00 77.44 93 PRO A CA 1
ATOM 729 C C . PRO A 1 93 ? -8.944 9.429 2.726 1.00 77.44 93 PRO A C 1
ATOM 731 O O . PRO A 1 93 ? -9.359 8.554 1.972 1.00 77.44 93 PRO A O 1
ATOM 734 N N . VAL A 1 94 ? -8.510 10.610 2.231 1.00 64.88 94 VAL A N 1
ATOM 735 C CA . VAL A 1 94 ? -8.510 10.926 0.787 1.00 64.88 94 VAL A CA 1
ATOM 736 C C . VAL A 1 94 ? -7.586 10.000 0.002 1.00 64.88 94 VAL A C 1
ATOM 738 O O . VAL A 1 94 ? -6.370 9.925 0.175 1.00 64.88 94 VAL A O 1
ATOM 741 N N . GLY A 1 95 ? -8.238 9.340 -0.941 1.00 58.84 95 GLY A N 1
ATOM 742 C CA . GLY A 1 95 ? -7.724 8.574 -2.060 1.00 58.84 95 GLY A CA 1
ATOM 743 C C . GLY A 1 95 ? -8.871 8.322 -3.051 1.00 58.84 95 GLY A C 1
ATOM 744 O O . GLY A 1 95 ? -8.638 8.113 -4.231 1.00 58.84 95 GLY A O 1
ATOM 745 N N . PHE A 1 96 ? -10.138 8.454 -2.667 1.00 53.97 96 PHE A N 1
ATOM 746 C CA . PHE A 1 96 ? -10.963 7.287 -2.351 1.00 53.97 96 PHE A CA 1
ATOM 747 C C . PHE A 1 96 ? -12.365 7.261 -2.973 1.00 53.97 96 PHE A C 1
ATOM 749 O O . PHE A 1 96 ? -13.235 6.602 -2.431 1.00 53.97 96 PHE A O 1
ATOM 756 N N . TYR A 1 97 ? -12.575 7.851 -4.150 1.00 41.44 97 TYR A N 1
ATOM 757 C CA . TYR A 1 97 ? -13.717 7.524 -5.018 1.00 41.44 97 TYR A CA 1
ATOM 758 C C . TYR A 1 97 ? -13.265 7.605 -6.491 1.00 41.44 97 TYR A C 1
ATOM 760 O O . TYR A 1 97 ? -12.377 8.412 -6.787 1.00 41.44 97 TYR A O 1
ATOM 768 N N . PRO A 1 98 ? -13.796 6.786 -7.428 1.00 37.69 98 PRO A N 1
ATOM 769 C CA . PRO A 1 98 ? -13.804 7.198 -8.834 1.00 37.69 98 PRO A CA 1
ATOM 770 C C . PRO A 1 98 ? -14.488 8.572 -8.914 1.00 37.69 98 PRO A C 1
ATOM 772 O O . PRO A 1 98 ? -15.340 8.842 -8.064 1.00 37.69 98 PRO A O 1
ATOM 775 N N . PRO A 1 99 ? -14.119 9.453 -9.864 1.00 38.34 99 PRO A N 1
ATOM 776 C CA . PRO A 1 99 ? -14.777 10.749 -9.982 1.00 38.34 99 PRO 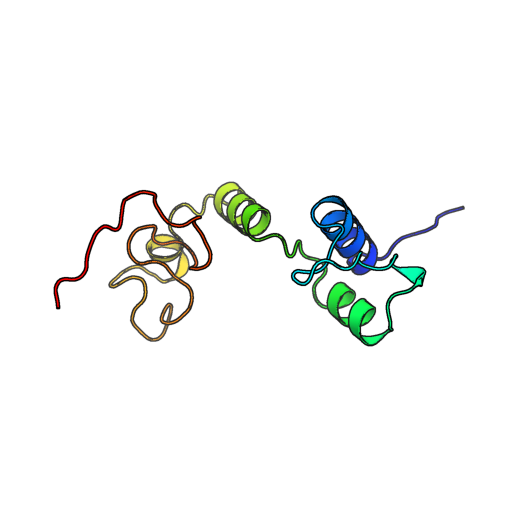A CA 1
ATOM 777 C C . PRO A 1 99 ? -16.284 10.508 -9.978 1.00 38.34 99 PRO A C 1
ATOM 779 O O . PRO A 1 99 ? -16.773 9.663 -10.731 1.00 38.34 99 PRO A O 1
ATOM 782 N N . SER A 1 100 ? -16.993 11.174 -9.071 1.00 46.31 100 SER A N 1
ATOM 783 C CA . SER A 1 100 ? -18.444 11.198 -9.106 1.00 46.31 100 SER A CA 1
ATOM 784 C C . SER A 1 100 ? -18.838 11.651 -10.510 1.00 46.31 100 SER A C 1
ATOM 786 O O . SER A 1 100 ? -18.468 12.743 -10.947 1.00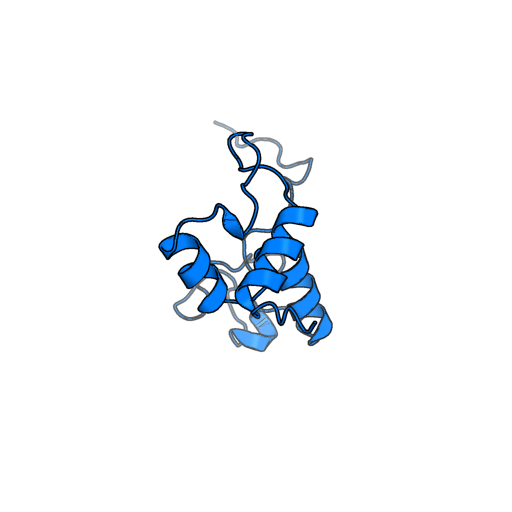 46.31 100 SER A O 1
ATOM 788 N N . GLU A 1 101 ? -19.529 10.787 -11.256 1.00 43.69 101 GLU A N 1
ATOM 789 C CA . GLU A 1 101 ? -20.281 11.226 -12.426 1.00 43.69 101 GLU A CA 1
ATOM 790 C C . GLU A 1 101 ? -21.209 12.345 -11.938 1.00 43.69 101 GLU A C 1
ATOM 792 O O . GLU A 1 101 ? -22.166 12.082 -11.210 1.00 43.69 101 GLU A O 1
ATOM 797 N N . GLY A 1 102 ? -20.864 13.601 -12.245 1.00 47.53 102 GLY A N 1
ATOM 798 C CA . GLY A 1 102 ? -21.679 14.760 -11.876 1.00 47.53 102 GLY A CA 1
ATOM 799 C C . GLY A 1 102 ? -20.984 15.976 -11.258 1.00 47.53 102 GLY A C 1
ATOM 800 O O . GLY A 1 102 ? -21.698 16.834 -10.748 1.00 47.53 102 GLY A O 1
ATOM 801 N N . GLN A 1 103 ? -19.655 16.134 -11.304 1.00 44.06 103 GLN A N 1
ATOM 802 C CA . GLN A 1 103 ? -19.058 17.468 -11.097 1.00 44.06 103 GLN A CA 1
ATOM 803 C C . GLN A 1 103 ? -18.946 18.228 -12.422 1.00 44.06 103 GLN A C 1
ATOM 805 O O . GLN A 1 103 ? -17.884 18.355 -13.030 1.00 44.06 103 GLN A O 1
ATOM 810 N N . ASP A 1 104 ? -20.109 18.712 -12.849 1.00 43.66 104 ASP A N 1
ATOM 811 C CA . ASP A 1 104 ? -20.298 19.705 -13.895 1.00 43.66 104 ASP A CA 1
ATOM 812 C C . ASP A 1 104 ? -19.795 21.094 -13.439 1.00 43.66 104 ASP A C 1
ATOM 814 O O . ASP A 1 104 ? -20.163 21.599 -12.380 1.00 43.66 104 ASP A O 1
ATOM 818 N N . VAL A 1 105 ? -18.972 21.690 -14.309 1.00 46.91 105 VAL A N 1
ATOM 819 C CA . VAL A 1 105 ? -18.749 23.125 -14.580 1.00 46.91 105 VAL A CA 1
ATOM 820 C C . VAL A 1 105 ? -18.276 24.046 -13.437 1.00 46.91 105 VAL A C 1
ATOM 822 O O . VAL A 1 105 ? -19.052 24.569 -12.641 1.00 46.91 105 VAL A O 1
ATOM 825 N N . ARG A 1 106 ? -16.990 24.427 -13.487 1.00 39.53 106 ARG A N 1
ATOM 826 C CA . ARG A 1 106 ? -16.557 25.766 -13.041 1.00 39.53 106 ARG A CA 1
ATOM 827 C C . ARG A 1 106 ? -16.844 26.758 -14.180 1.00 39.53 106 ARG A C 1
ATOM 829 O O . ARG A 1 106 ? -16.352 26.498 -15.277 1.00 39.53 106 ARG A O 1
ATOM 836 N N . PRO A 1 107 ? -17.606 27.848 -13.977 1.00 45.78 107 PRO A N 1
ATOM 837 C CA . PRO A 1 107 ? -17.657 28.923 -14.960 1.00 45.78 107 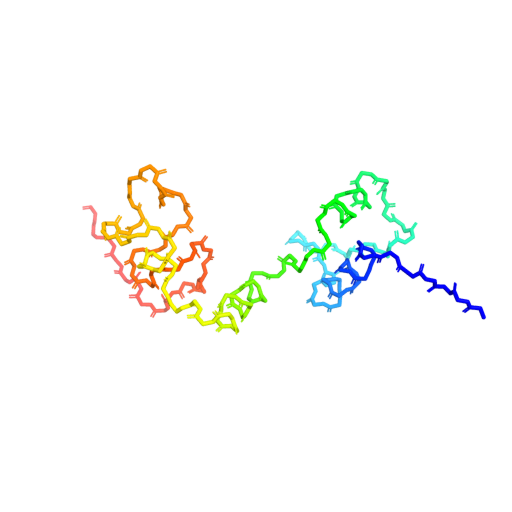PRO A CA 1
ATOM 838 C C . PRO A 1 107 ? -16.364 29.757 -14.903 1.00 45.78 107 PRO A C 1
ATOM 840 O O . PRO A 1 107 ? -15.747 29.842 -13.836 1.00 45.78 107 PRO A O 1
ATOM 843 N N . ASP A 1 108 ? -15.989 30.286 -16.076 1.00 49.25 108 ASP A N 1
ATOM 844 C CA . ASP A 1 108 ? -14.810 31.115 -16.410 1.00 49.25 108 ASP A CA 1
ATOM 845 C C . ASP A 1 108 ? -14.322 32.081 -15.314 1.00 49.25 108 ASP A C 1
ATOM 847 O O . ASP A 1 108 ? -15.148 32.851 -14.766 1.00 49.25 108 ASP A O 1
#

Radius of gyration: 18.35 Å; chains: 1; bounding box: 38×60×36 Å

Sequence (108 aa):
MNLWKSPGQLAYERDLAARPNYQDGPRRPSWSRLGDVAKDSWERNPSDRNREEAFAQLRAHGIESYCQQICGGGYCGTGSVCQYGIDAETEMPVGFYPPSEGQDVRPD

Secondary structure (DS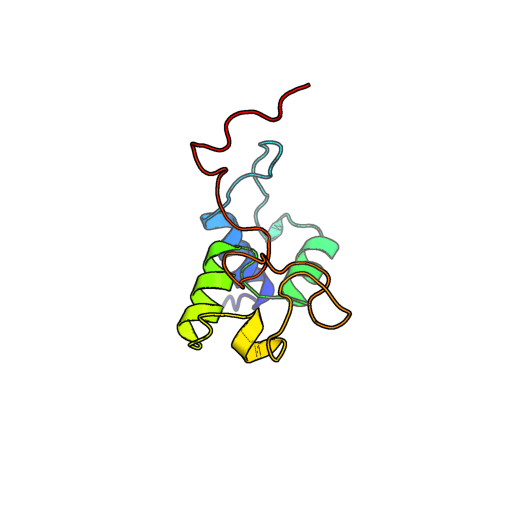SP, 8-state):
------HHHHHHHHHHHH--B-TTSPBPPPGGGS-HHHHHHHHH--S---HHHHHHHHHHTT-S-HHHHTS-SSSTT-STTTSSS--TTT-S-SS--SPPTT------

Foldseek 3Di:
DDPDDALLLVLVVVLCVVPQADPVGHGDDHPVPDDPVSSVVSNVPSDHPDPVVVVVVCVVVVNQACQVPPQVHDQACDDDSRVAQADRPSNHGPPDDDPPPDPDDDDD

pLDDT: mean 76.18, std 16.81, range [36.28, 96.75]